Protein AF-Q9TGI8-F1 (afdb_monomer_lite)

Sequence (161 aa):
AFLSLAHIVVPFVGFYLIGWDNISIVFLYCLGHGLSAGLVFGLLWCFYDISNTRNWVLLKSSISGKCLLYIVCFSLLSLCSFPTTIQFFCEVSLVMFSLSNIIYMLFWLFYLFFSGLIPLVMCGFLLIRNEQVETCGYSFYGFLNFLFYMLVWCYFGVFFM

pLDDT: mean 85.71, std 7.87, range [59.88, 93.31]

Structure (mmCIF, N/CA/C/O backbone):
data_AF-Q9TGI8-F1
#
_entry.id   AF-Q9TGI8-F1
#
loop_
_atom_site.group_PDB
_atom_site.id
_atom_site.type_symbol
_atom_site.label_atom_id
_atom_site.label_alt_id
_atom_site.label_comp_id
_atom_site.label_asym_id
_atom_site.label_entity_id
_atom_site.label_seq_id
_atom_site.pdbx_PDB_ins_code
_atom_site.Cartn_x
_atom_site.Cartn_y
_atom_site.Cartn_z
_atom_site.occupancy
_atom_site.B_iso_or_equiv
_atom_site.auth_seq_id
_atom_site.auth_comp_id
_atom_site.auth_asym_id
_atom_site.auth_atom_id
_atom_site.pdbx_PDB_model_num
ATOM 1 N N . ALA A 1 1 ? 5.760 6.088 7.748 1.00 82.44 1 ALA A N 1
ATOM 2 C CA . ALA A 1 1 ? 6.657 7.158 7.260 1.00 82.44 1 ALA A CA 1
ATOM 3 C C . ALA A 1 1 ? 7.857 6.589 6.502 1.00 82.44 1 ALA A C 1
ATOM 5 O O . ALA A 1 1 ? 7.914 6.760 5.296 1.00 82.44 1 ALA A O 1
ATOM 6 N N . PHE A 1 2 ? 8.784 5.864 7.142 1.00 86.94 2 PHE A N 1
ATOM 7 C CA . PHE A 1 2 ? 9.911 5.269 6.401 1.00 86.94 2 PHE A CA 1
ATOM 8 C C . PHE A 1 2 ? 9.466 4.272 5.328 1.00 86.94 2 PHE A C 1
ATOM 10 O O . PHE A 1 2 ? 9.961 4.322 4.210 1.00 86.94 2 PHE A O 1
ATOM 17 N N . LEU A 1 3 ? 8.473 3.430 5.632 1.00 86.62 3 LEU A N 1
ATOM 18 C CA . LEU A 1 3 ? 7.997 2.456 4.654 1.00 86.62 3 LEU A CA 1
ATOM 19 C C . LEU A 1 3 ? 7.304 3.117 3.450 1.00 86.62 3 LEU A C 1
ATOM 21 O O . LEU A 1 3 ? 7.563 2.739 2.317 1.00 86.62 3 LEU A O 1
ATOM 25 N N . SER A 1 4 ? 6.521 4.182 3.667 1.00 87.19 4 SER A N 1
ATOM 26 C CA . SER A 1 4 ? 5.958 4.966 2.558 1.00 87.19 4 SER A CA 1
ATOM 27 C C . SER A 1 4 ? 7.046 5.629 1.712 1.00 87.19 4 SER A C 1
ATOM 29 O O . SER A 1 4 ? 6.928 5.675 0.496 1.00 87.19 4 SER A O 1
ATOM 31 N N . LEU A 1 5 ? 8.145 6.076 2.326 1.00 86.94 5 LEU A N 1
ATOM 32 C CA . LEU A 1 5 ? 9.280 6.617 1.581 1.00 86.94 5 LEU A CA 1
ATOM 33 C C . LEU A 1 5 ? 9.962 5.547 0.715 1.00 86.94 5 LEU A C 1
ATOM 35 O O . LEU A 1 5 ? 10.313 5.837 -0.423 1.00 86.94 5 LEU A O 1
ATOM 39 N N . ALA A 1 6 ? 10.076 4.307 1.203 1.00 89.31 6 ALA A N 1
ATOM 40 C CA . ALA A 1 6 ? 10.576 3.186 0.404 1.00 89.31 6 ALA A CA 1
ATOM 41 C C . ALA A 1 6 ? 9.684 2.910 -0.820 1.00 89.31 6 ALA A C 1
ATOM 43 O O . ALA A 1 6 ? 10.195 2.741 -1.925 1.00 89.31 6 ALA A O 1
ATOM 44 N N . HIS A 1 7 ? 8.359 2.952 -0.657 1.00 91.00 7 HIS A N 1
ATOM 45 C CA . HIS A 1 7 ? 7.423 2.783 -1.771 1.00 91.00 7 HIS A CA 1
ATOM 46 C C . HIS A 1 7 ? 7.502 3.906 -2.814 1.00 91.00 7 HIS A C 1
ATOM 48 O O . HIS A 1 7 ? 7.276 3.624 -3.984 1.00 91.00 7 HIS A O 1
ATOM 54 N N . ILE A 1 8 ? 7.850 5.145 -2.440 1.00 92.12 8 ILE A N 1
ATOM 55 C CA . ILE A 1 8 ? 8.021 6.276 -3.379 1.00 92.12 8 ILE A CA 1
ATOM 56 C C . ILE A 1 8 ? 9.262 6.106 -4.273 1.00 92.12 8 ILE A C 1
ATOM 58 O O . ILE A 1 8 ? 9.300 6.631 -5.386 1.00 92.12 8 ILE A O 1
ATOM 62 N N . VAL A 1 9 ? 10.265 5.336 -3.842 1.00 92.06 9 VAL A N 1
ATOM 63 C CA . VAL A 1 9 ? 11.448 5.048 -4.673 1.00 92.06 9 VAL A CA 1
ATOM 64 C C . VAL A 1 9 ? 11.093 4.141 -5.857 1.00 92.06 9 VAL A C 1
ATOM 66 O O . VAL A 1 9 ? 11.676 4.273 -6.930 1.00 92.06 9 VAL A O 1
ATOM 69 N N . VAL A 1 10 ? 10.101 3.260 -5.710 1.00 92.50 10 VAL A N 1
ATOM 70 C CA . VAL A 1 10 ? 9.670 2.332 -6.768 1.00 92.50 10 VAL A CA 1
ATOM 71 C C . VAL A 1 10 ? 9.211 3.033 -8.053 1.00 92.50 10 VAL A C 1
ATOM 73 O O . VAL A 1 10 ? 9.746 2.692 -9.106 1.00 92.50 10 VAL A O 1
ATOM 76 N N . PRO A 1 11 ? 8.287 4.014 -8.041 1.00 91.31 11 PRO A N 1
ATOM 77 C CA . PRO A 1 11 ? 7.871 4.695 -9.260 1.00 91.31 11 PRO A CA 1
ATOM 78 C C . PRO A 1 11 ? 9.005 5.529 -9.853 1.00 91.31 11 PRO A C 1
ATOM 80 O O . PRO A 1 11 ? 9.092 5.634 -11.072 1.00 91.31 11 PRO A O 1
ATOM 83 N N . PHE A 1 12 ? 9.917 6.055 -9.024 1.00 91.25 12 PHE A N 1
ATOM 84 C CA . PHE A 1 12 ? 11.122 6.719 -9.518 1.00 91.25 12 PHE A CA 1
ATOM 85 C C . PHE A 1 12 ? 11.975 5.757 -10.350 1.00 91.25 12 PHE A C 1
ATOM 87 O O . PHE A 1 12 ? 12.314 6.076 -11.483 1.00 91.25 12 PHE A O 1
ATOM 94 N N . VAL A 1 13 ? 12.244 4.550 -9.842 1.00 90.31 13 VAL A N 1
ATOM 95 C CA . VAL A 1 13 ? 12.933 3.489 -10.598 1.00 90.31 13 VAL A CA 1
ATOM 96 C C . VAL A 1 13 ? 12.114 3.061 -11.824 1.00 90.31 13 VAL A C 1
ATOM 98 O O . VAL A 1 13 ? 12.671 2.886 -12.907 1.00 90.31 13 VAL A O 1
ATOM 101 N N . GLY A 1 14 ? 10.792 2.960 -11.685 1.00 90.00 14 GLY A N 1
ATOM 102 C CA . GLY A 1 14 ? 9.866 2.611 -12.761 1.00 90.00 14 GLY A CA 1
ATOM 103 C C . GLY A 1 14 ? 9.932 3.566 -13.951 1.00 90.00 14 GLY A C 1
ATOM 104 O O . GLY A 1 14 ? 9.989 3.097 -15.082 1.00 90.00 14 GLY A O 1
ATOM 105 N N . PHE A 1 15 ? 10.022 4.879 -13.721 1.00 90.38 15 PHE A N 1
ATOM 106 C CA . PHE A 1 15 ? 10.161 5.867 -14.799 1.00 90.38 15 PHE A CA 1
ATOM 107 C C . PHE A 1 15 ? 11.452 5.717 -15.617 1.00 90.38 15 PHE A C 1
ATOM 109 O O . PHE A 1 15 ? 11.461 6.090 -16.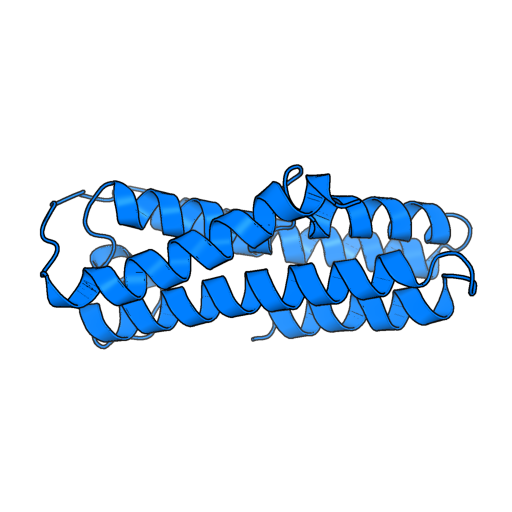785 1.00 90.38 15 PHE A O 1
ATOM 116 N N . TYR A 1 16 ? 12.529 5.173 -15.040 1.00 88.25 16 TYR A N 1
ATOM 117 C CA . TYR A 1 16 ? 13.768 4.901 -15.784 1.00 88.25 16 TYR A CA 1
ATOM 118 C C . TYR A 1 16 ? 13.746 3.564 -16.526 1.00 88.25 16 TYR A C 1
ATOM 120 O O . TYR A 1 16 ? 14.450 3.406 -17.520 1.00 88.25 16 TYR A O 1
ATOM 128 N N . LEU A 1 17 ? 12.980 2.595 -16.025 1.00 86.94 17 LEU A N 1
ATOM 129 C CA . LEU A 1 17 ? 12.901 1.249 -16.590 1.00 86.94 17 LEU A CA 1
ATOM 130 C C . LEU A 1 17 ? 11.870 1.134 -17.709 1.00 86.94 17 LEU A C 1
ATOM 132 O O . LEU A 1 17 ? 12.057 0.363 -18.649 1.00 86.94 17 LEU A O 1
ATOM 136 N N . ILE A 1 18 ? 10.760 1.855 -17.577 1.00 86.75 18 ILE A N 1
ATOM 137 C CA . ILE A 1 18 ? 9.596 1.695 -18.435 1.00 86.75 18 ILE A CA 1
ATOM 138 C C . ILE A 1 18 ? 9.641 2.697 -19.595 1.00 86.75 18 ILE A C 1
ATOM 140 O O . ILE A 1 18 ? 9.837 3.895 -19.406 1.00 86.75 18 ILE A O 1
ATOM 144 N N . GLY A 1 19 ? 9.425 2.187 -20.812 1.00 81.88 19 GLY A N 1
ATOM 145 C CA . GLY A 1 19 ? 9.166 2.999 -22.001 1.00 81.88 19 GLY A CA 1
ATOM 146 C C . GLY A 1 19 ? 7.788 3.674 -21.978 1.00 81.88 19 GLY A C 1
ATOM 147 O O . GLY A 1 19 ? 6.961 3.432 -21.103 1.00 81.88 19 GLY A O 1
ATOM 148 N N . TRP A 1 20 ? 7.512 4.514 -22.974 1.00 81.06 20 TRP A N 1
ATOM 149 C CA . TRP A 1 20 ? 6.344 5.404 -22.966 1.00 81.06 20 TRP A CA 1
ATOM 150 C C . TRP A 1 20 ? 5.005 4.651 -22.992 1.00 81.06 20 TRP A C 1
ATOM 152 O O . TRP A 1 20 ? 4.022 5.117 -22.420 1.00 81.06 20 TRP A O 1
ATOM 162 N N . ASP A 1 21 ? 4.992 3.455 -23.577 1.00 82.12 21 ASP A N 1
ATOM 163 C CA . ASP A 1 21 ? 3.784 2.647 -23.761 1.00 82.12 21 ASP A CA 1
ATOM 164 C C . ASP A 1 21 ? 3.208 2.097 -22.444 1.00 82.12 21 ASP A C 1
ATOM 166 O O . ASP A 1 21 ? 2.010 1.853 -22.345 1.00 82.12 21 ASP A O 1
ATOM 170 N N . ASN A 1 22 ? 4.040 1.946 -21.406 1.00 86.56 22 ASN A N 1
ATOM 171 C CA . ASN A 1 22 ? 3.665 1.288 -20.149 1.00 86.56 22 ASN A CA 1
ATOM 172 C C . ASN A 1 22 ? 3.665 2.244 -18.938 1.00 86.56 22 ASN A C 1
ATOM 174 O O . ASN A 1 22 ? 3.677 1.802 -17.787 1.00 86.56 22 ASN A O 1
ATOM 178 N N . ILE A 1 23 ? 3.625 3.564 -19.165 1.00 89.12 23 ILE A N 1
ATOM 179 C CA . ILE A 1 23 ? 3.586 4.583 -18.093 1.00 89.12 23 ILE A CA 1
ATOM 180 C C . ILE A 1 23 ? 2.371 4.395 -17.163 1.00 89.12 23 ILE A C 1
ATOM 182 O O . ILE A 1 23 ? 2.439 4.722 -15.974 1.00 89.12 23 ILE A O 1
ATOM 186 N N . SER A 1 24 ? 1.277 3.821 -17.674 1.00 90.25 24 SER A N 1
ATOM 187 C CA . SER A 1 24 ? 0.070 3.487 -16.904 1.00 90.25 24 SER A CA 1
ATOM 188 C C . SER A 1 24 ? 0.366 2.640 -15.661 1.00 90.25 24 SER A C 1
ATOM 190 O O . SER A 1 24 ? -0.251 2.855 -14.620 1.00 90.25 24 SER A O 1
ATOM 192 N N . ILE A 1 25 ? 1.361 1.750 -15.719 1.00 91.06 25 ILE A N 1
ATOM 193 C CA . ILE A 1 25 ? 1.774 0.891 -14.601 1.00 91.06 25 ILE A CA 1
ATOM 194 C C . ILE A 1 25 ? 2.319 1.728 -13.440 1.00 91.06 25 ILE A C 1
ATOM 196 O O . ILE A 1 25 ? 1.941 1.529 -12.285 1.00 91.06 25 ILE A O 1
ATOM 200 N N . VAL A 1 26 ? 3.189 2.697 -13.740 1.00 92.25 26 VAL A N 1
ATOM 201 C CA . VAL A 1 26 ? 3.779 3.584 -12.726 1.00 92.25 26 VAL A CA 1
ATOM 202 C C . VAL A 1 26 ? 2.697 4.463 -12.103 1.00 92.25 26 VAL A C 1
ATOM 204 O O . VAL A 1 26 ? 2.670 4.646 -10.886 1.00 92.25 26 VAL A O 1
ATOM 207 N N . PHE A 1 27 ? 1.759 4.957 -12.915 1.00 91.06 27 PHE A N 1
ATOM 208 C CA . PHE A 1 27 ? 0.612 5.720 -12.428 1.00 91.06 27 PHE A CA 1
ATOM 209 C C . PHE A 1 27 ? -0.266 4.896 -11.476 1.00 91.06 27 PHE A C 1
ATOM 211 O O . PHE A 1 27 ? -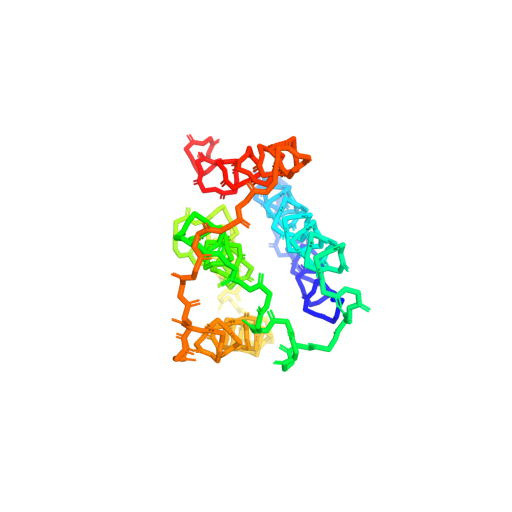0.574 5.346 -10.370 1.00 91.06 27 PHE A O 1
ATOM 218 N N . LEU A 1 28 ? -0.628 3.674 -11.869 1.00 91.56 28 LEU A N 1
ATOM 219 C CA . LEU A 1 28 ? -1.451 2.783 -11.053 1.00 91.56 28 LEU A CA 1
ATOM 220 C C . LEU A 1 28 ? -0.729 2.349 -9.773 1.00 91.56 28 LEU A C 1
ATOM 222 O O . LEU A 1 28 ? -1.363 2.247 -8.723 1.00 91.56 28 LEU A O 1
ATOM 226 N N . TYR A 1 29 ? 0.596 2.178 -9.819 1.00 92.81 29 TYR A N 1
ATOM 227 C CA . TYR A 1 29 ? 1.399 1.941 -8.622 1.00 92.81 29 TYR A CA 1
ATOM 228 C C . TYR A 1 29 ? 1.309 3.125 -7.649 1.00 92.81 29 TYR A C 1
ATOM 230 O O . TYR A 1 29 ? 1.043 2.930 -6.462 1.00 92.81 29 TYR A O 1
ATOM 238 N N . CYS A 1 30 ? 1.482 4.358 -8.138 1.00 92.62 30 CYS A N 1
ATOM 239 C CA . CYS A 1 30 ? 1.361 5.569 -7.324 1.00 92.62 30 CYS A CA 1
ATOM 240 C C . CYS A 1 30 ? -0.037 5.717 -6.713 1.00 92.62 30 CYS A C 1
ATOM 242 O O . CYS A 1 30 ? -0.155 6.078 -5.542 1.00 92.62 30 CYS A O 1
ATOM 244 N N . LEU A 1 31 ? -1.088 5.407 -7.477 1.00 91.81 31 LEU A N 1
ATOM 245 C CA . LEU A 1 31 ? -2.465 5.417 -6.989 1.00 91.81 31 LEU A CA 1
ATOM 246 C C . LEU A 1 31 ? -2.674 4.365 -5.893 1.00 91.81 31 LEU A C 1
ATOM 248 O O . LEU A 1 31 ? -3.163 4.696 -4.814 1.00 91.81 31 LEU A O 1
ATOM 252 N N . GLY A 1 32 ? -2.240 3.124 -6.132 1.00 91.88 32 GLY A N 1
ATOM 253 C CA . GLY A 1 32 ? -2.303 2.048 -5.145 1.00 91.88 32 GLY A CA 1
ATOM 254 C C . GLY A 1 32 ? -1.552 2.400 -3.860 1.00 91.88 32 GLY A C 1
ATOM 255 O O . GLY A 1 32 ? -2.088 2.213 -2.770 1.00 91.88 32 GLY A O 1
ATOM 256 N N . HIS A 1 33 ? -0.357 2.985 -3.986 1.00 92.00 33 HIS A N 1
ATOM 257 C CA . HIS A 1 33 ? 0.432 3.458 -2.852 1.00 92.00 33 HIS A CA 1
ATOM 258 C C . HIS A 1 33 ? -0.240 4.606 -2.093 1.00 92.00 33 HIS A C 1
ATOM 260 O O . HIS A 1 33 ? -0.276 4.592 -0.864 1.00 92.00 33 HIS A O 1
ATOM 266 N N . GLY A 1 34 ? -0.788 5.596 -2.800 1.00 92.56 34 GLY A N 1
ATOM 267 C CA . GLY A 1 34 ? -1.499 6.715 -2.182 1.00 92.56 34 GLY A CA 1
ATOM 268 C C . GLY A 1 34 ? -2.708 6.246 -1.375 1.00 92.56 34 GLY A C 1
ATOM 269 O O . GLY A 1 34 ? -2.901 6.682 -0.238 1.00 92.56 34 GLY A O 1
ATOM 270 N N . LEU A 1 35 ? -3.479 5.305 -1.926 1.00 91.94 35 LEU A N 1
ATOM 271 C CA . LEU A 1 35 ? -4.624 4.707 -1.244 1.00 91.94 35 LEU A CA 1
ATOM 272 C C . LEU A 1 35 ? -4.197 3.892 -0.011 1.00 91.94 35 LEU A C 1
ATOM 274 O O . LEU A 1 35 ? -4.762 4.092 1.065 1.00 91.94 35 LEU A O 1
ATOM 278 N N . SER A 1 36 ? -3.176 3.033 -0.123 1.00 92.06 36 SER A N 1
ATOM 279 C CA . SER A 1 36 ? -2.714 2.195 0.997 1.00 92.06 36 SER A CA 1
ATOM 280 C C . SER A 1 36 ? -2.029 2.999 2.104 1.00 92.06 36 SER A C 1
ATOM 282 O O . SER A 1 36 ? -2.256 2.755 3.292 1.00 92.06 36 SER A O 1
ATOM 284 N N . ALA A 1 37 ? -1.258 4.029 1.750 1.00 91.81 37 ALA A N 1
ATOM 285 C CA . ALA A 1 37 ? -0.708 4.970 2.720 1.00 91.81 37 ALA A CA 1
ATOM 286 C C . ALA A 1 37 ? -1.826 5.752 3.424 1.00 91.81 37 ALA A C 1
ATOM 288 O O . ALA A 1 37 ? -1.820 5.854 4.653 1.00 91.81 37 ALA A O 1
ATOM 289 N N . GLY A 1 38 ? -2.807 6.258 2.669 1.00 91.44 38 GLY A N 1
ATOM 290 C CA . GLY A 1 38 ? -3.976 6.953 3.210 1.00 91.44 38 GLY A CA 1
ATOM 291 C C . GLY A 1 38 ? -4.779 6.086 4.181 1.00 91.44 38 GLY A C 1
ATOM 292 O O . GLY A 1 38 ? -5.147 6.555 5.257 1.00 91.44 38 GLY A O 1
ATOM 293 N N . LEU A 1 39 ? -4.967 4.804 3.856 1.00 92.62 39 LEU A N 1
ATOM 294 C CA . LEU A 1 39 ? -5.593 3.814 4.735 1.00 92.62 39 LEU A CA 1
ATOM 295 C C . LEU A 1 39 ? -4.879 3.678 6.072 1.00 92.62 39 LEU A C 1
ATOM 297 O O . LEU A 1 39 ? -5.510 3.767 7.124 1.00 92.62 39 LEU A O 1
ATOM 301 N N . VAL A 1 40 ? -3.567 3.455 6.043 1.00 91.19 40 VAL A N 1
ATOM 302 C CA . VAL A 1 40 ? -2.808 3.190 7.268 1.00 91.19 40 VAL A CA 1
ATOM 303 C C . VAL A 1 40 ? -2.644 4.452 8.109 1.00 91.19 40 VAL A C 1
ATOM 305 O O . VAL A 1 40 ? -2.758 4.379 9.332 1.00 91.19 40 VAL A O 1
ATOM 308 N N . PHE A 1 41 ? -2.460 5.624 7.497 1.00 91.06 41 PHE A N 1
ATOM 309 C CA . PHE A 1 41 ? -2.478 6.884 8.244 1.00 91.06 41 PHE A CA 1
ATOM 310 C C . PHE A 1 41 ? -3.858 7.187 8.834 1.00 91.06 41 PHE A C 1
ATOM 312 O O . PHE A 1 41 ? -3.932 7.609 9.987 1.00 91.06 41 PHE A O 1
ATOM 319 N N . GLY A 1 42 ? -4.937 6.911 8.098 1.00 90.50 42 GLY A N 1
ATOM 320 C CA . GLY A 1 42 ? -6.298 6.995 8.620 1.00 90.50 42 GLY A CA 1
ATOM 321 C C . GLY A 1 42 ? -6.499 6.068 9.819 1.00 90.50 42 GLY A C 1
ATOM 322 O O . GLY A 1 42 ? -6.976 6.494 10.863 1.00 90.50 42 GLY A O 1
ATOM 323 N N . LEU A 1 43 ? -6.057 4.816 9.733 1.00 89.31 43 LEU A N 1
ATOM 324 C CA . LEU A 1 43 ? -6.145 3.872 10.849 1.00 89.31 43 LEU A CA 1
ATOM 325 C C . LEU A 1 43 ? -5.367 4.314 12.084 1.00 89.31 43 LEU A C 1
ATOM 327 O O . LEU A 1 43 ? -5.887 4.236 13.194 1.00 89.31 43 LEU A O 1
ATOM 331 N N . LEU A 1 44 ? -4.143 4.808 11.904 1.00 88.75 44 LEU A N 1
ATOM 332 C CA . LEU A 1 44 ? -3.350 5.344 13.009 1.00 88.75 44 LEU A CA 1
ATOM 333 C C . LEU A 1 44 ? -4.030 6.550 13.661 1.00 88.75 44 LEU A C 1
ATOM 335 O O . LEU A 1 44 ? -3.952 6.698 14.878 1.00 88.75 44 LEU A O 1
ATOM 339 N N . TRP A 1 45 ? -4.722 7.379 12.876 1.00 88.62 45 TRP A N 1
ATOM 340 C CA . TRP A 1 45 ? -5.554 8.454 13.408 1.00 88.62 45 TRP A CA 1
ATOM 341 C C . TRP A 1 45 ? -6.720 7.901 14.232 1.00 88.62 45 TRP A C 1
ATOM 343 O O . TRP A 1 45 ? -6.914 8.323 15.368 1.00 88.62 45 TRP A O 1
ATOM 353 N N . CYS A 1 46 ? -7.450 6.908 13.713 1.00 85.12 46 CYS A N 1
ATOM 354 C CA . CYS A 1 46 ? -8.555 6.272 14.436 1.00 85.12 46 CYS A CA 1
ATOM 355 C C . CYS A 1 46 ? -8.109 5.751 15.803 1.00 85.12 46 CYS A C 1
ATOM 357 O O . CYS A 1 46 ? -8.740 6.016 16.825 1.00 85.12 46 CYS A O 1
ATOM 359 N N . PHE A 1 47 ? -6.977 5.053 15.842 1.00 85.88 47 PHE A N 1
ATOM 360 C CA . PHE A 1 47 ? -6.448 4.545 17.096 1.00 85.88 47 PHE A CA 1
ATOM 361 C C . PHE A 1 47 ? -5.938 5.625 18.036 1.00 85.88 47 PHE A C 1
ATOM 363 O O . PHE A 1 47 ? -5.986 5.444 19.255 1.00 85.88 47 PHE A O 1
ATOM 370 N N . TYR A 1 48 ? -5.439 6.731 17.493 1.00 86.12 48 TYR A N 1
ATOM 371 C CA . TYR A 1 48 ? -5.063 7.876 18.300 1.00 86.12 48 TYR A CA 1
ATOM 372 C C . TYR A 1 48 ? -6.289 8.472 18.997 1.00 86.12 48 TYR A C 1
ATOM 374 O O . TYR A 1 48 ? -6.218 8.711 20.196 1.00 86.12 48 TYR A O 1
ATOM 382 N N . ASP A 1 49 ? -7.425 8.603 18.312 1.00 84.44 49 ASP A N 1
ATOM 383 C CA . ASP A 1 49 ? -8.660 9.111 18.928 1.00 84.44 49 ASP A CA 1
ATOM 384 C C . ASP A 1 49 ? -9.227 8.153 19.996 1.00 84.44 49 ASP A C 1
ATOM 386 O O . ASP A 1 49 ? -9.818 8.597 20.979 1.00 84.44 49 ASP A O 1
ATOM 390 N N . ILE A 1 50 ? -9.026 6.838 19.841 1.00 80.25 50 ILE A N 1
ATOM 391 C CA . ILE A 1 50 ? -9.490 5.826 20.809 1.00 80.25 50 ILE A CA 1
ATOM 392 C C . ILE A 1 50 ? -8.562 5.740 22.028 1.00 80.25 50 ILE A C 1
ATOM 394 O O . ILE A 1 50 ? -9.025 5.685 23.166 1.00 80.25 50 ILE A O 1
ATOM 398 N N . SER A 1 51 ? -7.249 5.676 21.802 1.00 81.56 51 SER A N 1
ATOM 399 C CA . SER A 1 51 ? -6.267 5.370 22.852 1.00 81.56 51 SER A CA 1
ATOM 400 C C . SER A 1 51 ? -5.544 6.595 23.404 1.00 81.56 51 SER A C 1
ATOM 402 O O . SER A 1 51 ? -4.899 6.493 24.444 1.00 81.56 51 SER A O 1
ATOM 404 N N . ASN A 1 52 ? -5.594 7.735 22.707 1.00 85.00 52 ASN A N 1
ATOM 405 C CA . ASN A 1 52 ? -4.753 8.916 22.932 1.00 85.00 52 ASN A CA 1
ATOM 406 C C . ASN A 1 52 ? -3.244 8.614 22.965 1.00 85.00 52 ASN A C 1
ATOM 408 O O . ASN A 1 52 ? -2.449 9.395 23.489 1.00 85.00 52 ASN A O 1
ATOM 412 N N . THR A 1 53 ? -2.814 7.486 22.388 1.00 83.19 53 THR A N 1
ATOM 413 C CA . THR A 1 53 ? -1.404 7.100 22.310 1.00 83.19 53 THR A CA 1
ATOM 414 C C . THR A 1 53 ? -0.993 6.812 20.874 1.00 83.19 53 THR A C 1
ATOM 416 O O . THR A 1 53 ? -1.788 6.402 20.035 1.00 83.19 53 THR A O 1
ATOM 419 N N . ARG A 1 54 ? 0.291 7.028 20.581 1.00 82.50 54 ARG A N 1
ATOM 420 C CA . ARG A 1 54 ? 0.911 6.675 19.290 1.00 82.50 54 ARG A CA 1
ATOM 421 C C . ARG A 1 54 ? 1.841 5.467 19.395 1.00 82.50 54 ARG A C 1
ATOM 423 O O . ARG A 1 54 ? 2.532 5.130 18.439 1.00 82.50 54 ARG A O 1
ATOM 430 N N . ASN A 1 55 ? 1.920 4.855 20.576 1.00 85.00 55 ASN A N 1
ATOM 431 C CA . ASN A 1 55 ? 2.835 3.753 20.830 1.00 85.00 55 ASN A CA 1
ATOM 432 C C . ASN A 1 55 ? 2.211 2.437 20.352 1.00 85.00 55 ASN A C 1
ATOM 434 O O . ASN A 1 55 ? 1.198 2.012 20.897 1.00 85.00 55 ASN A O 1
ATOM 438 N N . TRP A 1 56 ? 2.850 1.766 19.392 1.00 76.50 56 TRP A N 1
ATOM 439 C CA . TRP A 1 56 ? 2.373 0.509 18.800 1.00 76.50 56 TRP A CA 1
ATOM 440 C C . TRP A 1 56 ? 2.054 -0.592 19.813 1.00 76.50 56 TRP A C 1
ATOM 442 O O . TRP A 1 56 ? 1.097 -1.336 19.620 1.00 76.50 56 TRP A O 1
ATOM 452 N N . VAL A 1 57 ? 2.802 -0.675 20.916 1.00 76.69 57 VAL A N 1
ATOM 453 C CA . VAL A 1 57 ? 2.538 -1.677 21.962 1.00 76.69 57 VAL A CA 1
ATOM 454 C C . VAL A 1 57 ? 1.201 -1.410 22.660 1.00 76.69 57 VAL A C 1
ATOM 456 O O . VAL A 1 57 ? 0.458 -2.344 22.949 1.00 76.69 57 VAL A O 1
ATOM 459 N N . LEU A 1 58 ? 0.876 -0.135 22.885 1.00 74.00 58 LEU A N 1
ATOM 460 C CA . LEU A 1 58 ? -0.378 0.306 23.503 1.00 74.00 58 LEU A CA 1
ATOM 461 C C . LEU A 1 58 ? -1.534 0.352 22.490 1.00 74.00 58 LEU A C 1
ATOM 463 O O . LEU A 1 58 ? -2.691 0.216 22.873 1.00 74.00 58 LEU A O 1
ATOM 467 N N . LEU A 1 59 ? -1.245 0.466 21.188 1.00 75.38 59 LEU A N 1
ATOM 468 C CA . LEU A 1 59 ? -2.263 0.394 20.131 1.00 75.38 59 LEU A CA 1
ATOM 469 C C . LEU A 1 59 ? -2.977 -0.961 20.120 1.00 75.38 59 LEU A C 1
ATOM 471 O O . LEU A 1 59 ? -4.169 -1.027 19.824 1.00 75.38 59 LEU A O 1
ATOM 475 N N . LYS A 1 60 ? -2.289 -2.035 20.515 1.00 76.88 60 LYS A N 1
ATOM 476 C CA . LYS A 1 60 ? -2.882 -3.369 20.625 1.00 76.88 60 LYS A CA 1
ATOM 477 C C . LYS A 1 60 ? -4.137 -3.397 21.505 1.00 76.88 60 LYS A C 1
ATOM 479 O O . LYS A 1 60 ? -5.107 -4.046 21.133 1.00 76.88 60 LYS A O 1
ATOM 484 N N . SER A 1 61 ? -4.156 -2.676 22.630 1.00 72.62 61 SER A N 1
ATOM 485 C CA . SER A 1 61 ? -5.329 -2.642 23.518 1.00 72.62 61 SER A CA 1
ATOM 486 C C . SER A 1 61 ? -6.496 -1.820 22.966 1.00 72.62 61 SER A C 1
ATOM 488 O O . SER A 1 61 ? -7.581 -1.861 23.532 1.00 72.62 61 SER A O 1
ATOM 490 N N . SER A 1 62 ? -6.294 -1.069 21.878 1.00 73.31 62 SER A N 1
ATOM 491 C CA . SER A 1 62 ? -7.339 -0.248 21.252 1.00 73.31 62 SER A CA 1
ATOM 492 C C . SER A 1 62 ? -8.103 -0.957 20.131 1.00 73.31 62 SER A C 1
ATOM 494 O O . SER A 1 62 ? -9.079 -0.411 19.621 1.00 73.31 62 SER A O 1
ATOM 496 N N . ILE A 1 63 ? -7.695 -2.174 19.750 1.00 77.62 63 ILE A N 1
ATOM 497 C CA . ILE A 1 63 ? -8.367 -2.958 18.708 1.00 77.62 63 ILE A CA 1
ATOM 498 C C . ILE A 1 63 ? -9.598 -3.646 19.306 1.00 77.62 63 ILE A C 1
ATOM 500 O O . ILE A 1 63 ? -9.554 -4.819 19.675 1.00 77.62 63 ILE A O 1
ATOM 504 N N . SER A 1 64 ? -10.707 -2.913 19.390 1.00 74.31 64 SER A N 1
ATOM 505 C CA . SER A 1 64 ? -11.993 -3.431 19.855 1.00 74.31 64 SER A CA 1
ATOM 506 C C . SER A 1 64 ? -12.842 -3.976 18.697 1.00 74.31 64 SER A C 1
ATOM 508 O O . SER A 1 64 ? -12.990 -3.353 17.645 1.00 74.31 64 SER A O 1
ATOM 510 N N . GLY A 1 65 ? -13.421 -5.162 18.899 1.00 77.62 65 GLY A N 1
ATOM 511 C CA . GLY A 1 65 ? -14.365 -5.787 17.967 1.00 77.62 65 GLY A CA 1
ATOM 512 C C . GLY A 1 65 ? -13.767 -6.450 16.716 1.00 77.62 65 GLY A C 1
ATOM 513 O O . GLY A 1 65 ? -12.600 -6.276 16.347 1.00 77.62 65 GLY A O 1
ATOM 514 N N . LYS A 1 66 ? -14.605 -7.249 16.046 1.00 80.94 66 LYS A N 1
ATOM 515 C CA . LYS A 1 66 ? -14.233 -8.030 14.852 1.00 80.94 66 LYS A CA 1
ATOM 516 C C . LYS A 1 66 ? -13.988 -7.155 13.634 1.00 80.94 66 LYS A C 1
ATOM 518 O O . LYS A 1 66 ? -13.004 -7.349 12.926 1.00 80.94 66 LYS A O 1
ATOM 523 N N . CYS A 1 67 ? -14.871 -6.186 13.403 1.00 81.75 67 CYS A N 1
ATOM 524 C CA . CYS A 1 67 ? -14.827 -5.323 12.224 1.00 81.75 67 CYS A CA 1
ATOM 525 C C . CYS A 1 67 ? -13.510 -4.539 12.145 1.00 81.75 67 CYS A C 1
ATOM 527 O O . CYS A 1 67 ? -12.818 -4.573 11.127 1.00 81.75 67 CYS A O 1
ATOM 529 N N . LEU A 1 68 ? -13.116 -3.904 13.251 1.00 83.69 68 LEU A N 1
ATOM 530 C CA . LEU A 1 68 ? -11.906 -3.094 13.303 1.00 83.69 68 LEU A CA 1
ATOM 531 C C . LEU A 1 68 ? -10.645 -3.951 13.136 1.00 83.69 68 LEU A C 1
ATOM 533 O O . LEU A 1 68 ? -9.734 -3.559 12.412 1.00 83.69 68 LEU A O 1
ATOM 537 N N . LEU A 1 69 ? -10.627 -5.163 13.702 1.00 87.25 69 LEU A N 1
ATOM 538 C CA . LEU A 1 69 ? -9.542 -6.120 13.475 1.00 87.25 69 LEU A CA 1
ATOM 539 C C . LEU A 1 69 ? -9.401 -6.499 11.991 1.00 87.25 69 LEU A C 1
ATOM 541 O O . LEU A 1 69 ? -8.285 -6.484 11.478 1.00 87.25 69 LEU A O 1
ATOM 545 N N . TYR A 1 70 ? -10.499 -6.772 11.276 1.00 88.19 70 TYR A N 1
ATOM 546 C CA . TYR A 1 70 ? -10.424 -7.047 9.836 1.00 88.19 70 TYR A CA 1
ATOM 547 C C . TYR A 1 70 ? -9.876 -5.854 9.051 1.00 88.19 70 TYR A C 1
ATOM 549 O O . TYR A 1 70 ? -8.987 -6.035 8.220 1.00 88.19 70 TYR A O 1
ATOM 557 N N . ILE A 1 71 ? -10.352 -4.639 9.336 1.00 89.50 71 ILE A N 1
ATOM 558 C CA . ILE A 1 71 ? -9.876 -3.416 8.673 1.00 89.50 71 ILE A CA 1
ATOM 559 C C . ILE A 1 71 ? -8.366 -3.247 8.891 1.00 89.50 71 ILE A C 1
ATOM 561 O O . ILE A 1 71 ? -7.629 -2.970 7.944 1.00 89.50 71 ILE A O 1
ATOM 565 N N . VAL A 1 72 ? -7.883 -3.483 10.112 1.00 89.44 72 VAL A N 1
ATOM 566 C CA . VAL A 1 72 ? -6.453 -3.423 10.447 1.00 89.44 72 VAL A CA 1
ATOM 567 C C . VAL A 1 72 ? -5.664 -4.461 9.662 1.00 89.44 72 VAL A C 1
ATOM 569 O O . VAL A 1 72 ? -4.674 -4.104 9.024 1.00 89.44 72 VAL A O 1
ATOM 572 N N . CYS A 1 73 ? -6.112 -5.717 9.635 1.00 90.50 73 CYS A N 1
ATOM 573 C CA . CYS A 1 73 ? -5.452 -6.762 8.859 1.00 90.50 73 CYS A CA 1
ATOM 574 C C . CYS A 1 73 ? -5.364 -6.388 7.380 1.00 90.50 73 CYS A C 1
ATOM 576 O O . CYS A 1 73 ? -4.266 -6.365 6.829 1.00 90.50 73 CYS A O 1
ATOM 578 N N . PHE A 1 74 ? -6.491 -6.050 6.747 1.00 91.50 74 PHE A N 1
ATOM 579 C CA . PHE A 1 74 ? -6.515 -5.722 5.322 1.00 91.50 74 PHE A CA 1
ATOM 580 C C . PHE A 1 74 ? -5.705 -4.469 4.991 1.00 91.50 74 PHE A C 1
ATOM 582 O O . PHE A 1 74 ? -5.108 -4.406 3.917 1.00 91.50 74 PHE A O 1
ATOM 589 N N . SER A 1 75 ? -5.616 -3.502 5.903 1.00 91.38 75 SER A N 1
ATOM 590 C CA . SER A 1 75 ? -4.769 -2.325 5.708 1.00 91.38 75 SER A CA 1
ATOM 591 C C . SER A 1 75 ? -3.274 -2.654 5.743 1.00 91.38 75 SER A C 1
ATOM 593 O O . SER A 1 75 ? -2.536 -2.228 4.857 1.00 91.38 75 SER A O 1
ATOM 595 N N . LEU A 1 76 ? -2.819 -3.464 6.705 1.00 91.00 76 LEU A N 1
ATOM 596 C CA . LEU A 1 76 ? -1.416 -3.861 6.807 1.00 91.00 76 LEU A CA 1
ATOM 597 C C . LEU A 1 76 ? -1.032 -4.791 5.655 1.00 91.00 76 LEU A C 1
ATOM 599 O O . LEU A 1 76 ? 0.039 -4.630 5.082 1.00 91.00 76 LEU A O 1
ATOM 603 N N . LEU A 1 77 ? -1.938 -5.686 5.252 1.00 91.06 77 LEU A N 1
ATOM 604 C CA . LEU A 1 77 ? -1.798 -6.510 4.049 1.00 91.06 77 LEU A CA 1
ATOM 605 C C . LEU A 1 77 ? -1.719 -5.654 2.778 1.00 91.06 77 LEU A C 1
ATOM 607 O O . LEU A 1 77 ? -0.897 -5.939 1.911 1.00 91.06 77 LEU A O 1
ATOM 611 N N . SER A 1 78 ? -2.515 -4.580 2.681 1.00 90.56 78 SER A N 1
ATOM 612 C CA . SER A 1 78 ? -2.437 -3.665 1.534 1.00 90.56 78 SER A CA 1
ATOM 613 C C . SER A 1 78 ? -1.066 -3.004 1.431 1.00 90.56 78 SER A C 1
ATOM 615 O O . SER A 1 78 ? -0.527 -2.850 0.343 1.00 90.56 78 SER A O 1
ATOM 617 N N . LEU A 1 79 ? -0.465 -2.702 2.580 1.00 89.00 79 LEU A N 1
ATOM 618 C CA . LEU A 1 79 ? 0.826 -2.042 2.686 1.00 89.00 79 LEU A CA 1
ATOM 619 C C . LEU A 1 79 ? 2.008 -2.999 2.405 1.00 89.00 79 LEU A C 1
ATOM 621 O O . LEU A 1 79 ? 3.050 -2.553 1.940 1.00 89.00 79 LEU A O 1
ATOM 625 N N . CYS A 1 80 ? 1.823 -4.309 2.605 1.00 89.38 80 CYS A N 1
ATOM 626 C CA . CYS A 1 80 ? 2.747 -5.381 2.199 1.00 89.38 80 CYS A CA 1
ATOM 627 C C . CYS A 1 80 ? 2.633 -5.794 0.718 1.00 89.38 80 CYS A C 1
ATOM 629 O O . CYS A 1 80 ? 3.135 -6.865 0.383 1.00 89.38 80 CYS A O 1
ATOM 631 N N . SER A 1 81 ? 1.897 -5.045 -0.117 1.00 87.75 81 SER A N 1
ATOM 632 C CA . SER A 1 81 ? 1.578 -5.430 -1.502 1.00 87.75 81 SER A CA 1
ATOM 633 C C . SER A 1 81 ? 1.083 -6.881 -1.625 1.00 87.75 81 SER A C 1
ATOM 635 O O . SER A 1 81 ? 1.560 -7.670 -2.435 1.00 87.75 81 SER A O 1
ATOM 637 N N . PHE A 1 82 ? 0.099 -7.270 -0.802 1.00 87.69 82 PHE A N 1
ATOM 638 C CA . PHE A 1 82 ? -0.463 -8.625 -0.854 1.00 87.69 82 PHE A CA 1
ATOM 639 C C . PHE A 1 82 ? -1.035 -8.952 -2.257 1.00 87.69 82 PHE A C 1
ATOM 641 O O . PHE A 1 82 ? -1.548 -8.036 -2.907 1.00 87.69 82 PHE A O 1
ATOM 648 N N . PRO A 1 83 ? -1.019 -10.222 -2.730 1.00 82.62 83 PRO A N 1
ATOM 649 C CA . PRO A 1 83 ? -1.301 -10.577 -4.130 1.00 82.62 83 PRO A CA 1
ATOM 650 C C . PRO A 1 83 ? -2.602 -10.051 -4.746 1.00 82.62 83 PRO A C 1
ATOM 652 O O . PRO A 1 83 ? -2.714 -9.931 -5.959 1.00 82.62 83 PRO A O 1
ATOM 655 N N . THR A 1 84 ? -3.599 -9.730 -3.927 1.00 83.50 84 THR A N 1
ATOM 656 C CA . THR A 1 84 ? -4.899 -9.202 -4.362 1.00 83.50 84 THR A CA 1
ATOM 657 C C . THR A 1 84 ? -4.939 -7.675 -4.492 1.00 83.50 84 THR A C 1
ATOM 659 O O . THR A 1 84 ? -6.012 -7.113 -4.674 1.00 83.50 84 THR A O 1
ATOM 662 N N . THR A 1 85 ? -3.814 -6.981 -4.327 1.00 89.75 85 THR A N 1
ATOM 663 C CA . THR A 1 85 ? -3.737 -5.511 -4.327 1.00 89.75 85 THR A CA 1
ATOM 664 C C . THR A 1 85 ? -3.190 -4.984 -5.648 1.00 89.75 85 THR A C 1
ATOM 666 O O . THR A 1 85 ? -2.373 -5.635 -6.296 1.00 89.75 85 THR A O 1
ATOM 669 N N . ILE A 1 86 ? -3.575 -3.759 -6.020 1.00 89.50 86 ILE A N 1
ATOM 670 C CA . ILE A 1 86 ? -3.049 -3.066 -7.216 1.00 89.50 86 ILE A CA 1
ATOM 671 C C . ILE A 1 86 ? -1.518 -2.997 -7.183 1.00 89.50 86 ILE A C 1
ATOM 673 O O . ILE A 1 86 ? -0.856 -3.199 -8.199 1.00 89.50 86 ILE A O 1
ATOM 677 N N . GLN A 1 87 ? -0.959 -2.742 -5.997 1.00 91.19 87 GLN A N 1
ATOM 678 C CA . GLN A 1 87 ? 0.480 -2.582 -5.805 1.00 91.19 87 GLN A CA 1
ATOM 679 C C . GLN A 1 87 ? 1.248 -3.849 -6.189 1.00 91.19 87 GLN A C 1
ATOM 681 O O . GLN A 1 87 ? 2.275 -3.738 -6.851 1.00 91.19 87 GLN A O 1
ATOM 686 N N . PHE A 1 88 ? 0.727 -5.035 -5.860 1.00 91.56 88 PHE A N 1
ATOM 687 C CA . PHE A 1 88 ? 1.376 -6.299 -6.204 1.00 91.56 88 PHE A CA 1
ATOM 688 C C . PHE A 1 88 ? 1.547 -6.480 -7.715 1.00 91.56 88 PHE A C 1
ATOM 690 O O . PHE A 1 88 ? 2.645 -6.769 -8.186 1.00 91.56 88 PHE A O 1
ATOM 697 N N . PHE A 1 89 ? 0.480 -6.276 -8.492 1.00 91.50 89 PHE A N 1
ATOM 698 C CA . PHE A 1 89 ? 0.536 -6.447 -9.947 1.00 91.50 89 PHE A CA 1
ATOM 699 C C . PHE A 1 89 ? 1.507 -5.461 -10.598 1.00 91.50 89 PHE A C 1
ATOM 701 O O . PHE A 1 89 ? 2.302 -5.847 -11.461 1.00 91.50 89 PHE A O 1
ATOM 708 N N . CYS A 1 90 ? 1.510 -4.211 -10.131 1.00 91.00 90 CYS A N 1
ATOM 709 C CA . CYS A 1 90 ? 2.490 -3.227 -10.566 1.00 91.00 90 CYS A CA 1
ATOM 710 C C . CYS A 1 90 ? 3.924 -3.662 -10.248 1.00 91.00 90 CYS A C 1
ATOM 712 O O . CYS A 1 90 ? 4.781 -3.606 -11.126 1.00 91.00 90 CYS A O 1
ATOM 714 N N . GLU A 1 91 ? 4.199 -4.115 -9.023 1.00 92.50 91 GLU A N 1
ATOM 715 C CA . GLU A 1 91 ? 5.535 -4.565 -8.617 1.00 92.50 91 GLU A CA 1
ATOM 716 C C . GLU A 1 91 ? 6.009 -5.751 -9.454 1.00 92.50 91 GLU A C 1
ATOM 718 O O . GLU A 1 91 ? 7.126 -5.723 -9.964 1.00 92.50 91 GLU A O 1
ATOM 723 N N . VAL A 1 92 ? 5.151 -6.748 -9.685 1.00 92.31 92 VAL A N 1
ATOM 724 C CA . VAL A 1 92 ? 5.478 -7.898 -10.540 1.00 92.31 92 VAL A CA 1
ATOM 725 C C . VAL A 1 92 ? 5.837 -7.440 -11.953 1.00 92.31 92 VAL A C 1
ATOM 727 O O . VAL A 1 92 ? 6.865 -7.854 -12.489 1.00 92.31 92 VAL A O 1
ATOM 730 N N . SER A 1 93 ? 5.040 -6.553 -12.554 1.00 91.31 93 SER A N 1
ATOM 731 C CA . SER A 1 93 ? 5.329 -6.042 -13.899 1.00 91.31 93 SER A CA 1
ATOM 732 C C . SER A 1 93 ? 6.644 -5.251 -13.957 1.00 91.31 93 SER A C 1
ATOM 734 O O . SER A 1 93 ? 7.449 -5.454 -14.864 1.00 91.31 93 SER A O 1
ATOM 736 N N . LEU A 1 94 ? 6.926 -4.420 -12.949 1.00 91.88 94 LEU A N 1
ATOM 737 C CA . LEU A 1 94 ? 8.166 -3.653 -12.843 1.00 91.88 94 LEU A CA 1
ATOM 738 C C . LEU A 1 94 ? 9.397 -4.552 -12.663 1.00 91.88 94 LEU A C 1
ATOM 740 O O . LEU A 1 94 ? 10.437 -4.301 -13.276 1.00 91.88 94 LEU A O 1
ATOM 744 N N . VAL A 1 95 ? 9.277 -5.619 -11.867 1.00 93.31 95 VAL A N 1
ATOM 745 C CA . VAL A 1 95 ? 10.329 -6.631 -11.716 1.00 93.31 95 VAL A CA 1
ATOM 746 C C . VAL A 1 95 ? 10.624 -7.281 -13.067 1.00 93.31 95 VAL A C 1
ATOM 748 O O . VAL A 1 95 ? 11.795 -7.369 -13.438 1.00 93.31 95 VAL A O 1
ATOM 751 N N . MET A 1 96 ? 9.595 -7.646 -13.842 1.00 92.12 96 MET A N 1
ATOM 752 C CA . MET A 1 96 ? 9.764 -8.243 -15.174 1.00 92.12 96 MET A CA 1
ATOM 753 C C . MET A 1 96 ? 10.543 -7.333 -16.134 1.00 92.12 96 MET A C 1
ATOM 755 O O . MET A 1 96 ? 11.426 -7.814 -16.843 1.00 92.12 96 MET A O 1
ATOM 759 N N . PHE A 1 97 ? 10.295 -6.019 -16.119 1.00 90.12 97 PHE A N 1
ATOM 760 C CA . PHE A 1 97 ? 11.073 -5.064 -16.925 1.00 90.12 97 PHE A CA 1
ATOM 761 C C . PHE A 1 97 ? 12.525 -4.907 -16.446 1.00 90.12 97 PHE A C 1
ATOM 763 O O . PHE A 1 97 ? 13.405 -4.566 -17.234 1.00 90.12 97 PHE A O 1
ATOM 770 N N . SER A 1 98 ? 12.798 -5.179 -15.169 1.00 89.94 98 SER A N 1
ATOM 771 C CA . SER A 1 98 ? 14.122 -5.008 -14.560 1.00 89.94 98 SER A CA 1
ATOM 772 C C . SER A 1 98 ? 15.060 -6.220 -14.673 1.00 89.94 98 SER A C 1
ATOM 774 O O . SER A 1 98 ? 16.235 -6.108 -14.319 1.00 89.94 98 SER A O 1
ATOM 776 N N . LEU A 1 99 ? 14.578 -7.354 -15.202 1.00 89.44 99 LEU A N 1
ATOM 777 C CA . LEU A 1 99 ? 15.314 -8.629 -15.260 1.00 89.44 99 LEU A CA 1
ATOM 778 C C . LEU A 1 99 ? 16.663 -8.552 -15.994 1.00 89.44 99 LEU A C 1
ATOM 780 O O . LEU A 1 99 ? 17.553 -9.358 -15.730 1.00 89.44 99 LEU A O 1
ATOM 784 N N . SER A 1 100 ? 16.835 -7.595 -16.906 1.00 88.00 100 SER A N 1
ATOM 785 C CA . SER A 1 100 ? 18.058 -7.435 -17.701 1.00 88.00 100 SER A CA 1
ATOM 786 C C . SER A 1 100 ? 19.260 -6.908 -16.906 1.00 88.00 100 SER A C 1
ATOM 788 O O . SER A 1 100 ? 20.394 -7.039 -17.361 1.00 88.00 100 SER A O 1
ATOM 790 N N . ASN A 1 101 ? 19.042 -6.327 -15.723 1.00 90.19 101 ASN A N 1
ATOM 791 C CA . ASN A 1 101 ? 20.041 -5.539 -15.003 1.00 90.19 101 ASN A CA 1
ATOM 792 C C . ASN A 1 101 ? 20.162 -5.974 -13.532 1.00 90.19 101 ASN A C 1
ATOM 794 O O . ASN A 1 101 ? 19.248 -5.800 -12.725 1.00 90.19 101 ASN A O 1
ATOM 798 N N . ILE A 1 102 ? 21.348 -6.458 -13.147 1.00 90.69 102 ILE A N 1
ATOM 799 C CA . ILE A 1 102 ? 21.627 -7.023 -11.810 1.00 90.69 102 ILE A CA 1
ATOM 800 C C . ILE A 1 102 ? 21.411 -6.004 -10.679 1.00 90.69 102 ILE A C 1
ATOM 802 O O . ILE A 1 102 ? 20.924 -6.361 -9.608 1.00 90.69 102 ILE A O 1
ATOM 806 N N . ILE A 1 103 ? 21.743 -4.729 -10.907 1.00 91.75 103 ILE A N 1
ATOM 807 C CA . ILE A 1 103 ? 21.601 -3.669 -9.894 1.00 91.75 103 ILE A CA 1
ATOM 808 C C . ILE A 1 103 ? 20.129 -3.481 -9.507 1.00 91.75 103 ILE A C 1
ATOM 810 O O . ILE A 1 103 ? 19.812 -3.384 -8.321 1.00 91.75 103 ILE A O 1
ATOM 814 N N . TYR A 1 104 ? 19.220 -3.482 -10.487 1.00 91.31 104 TYR A N 1
ATOM 815 C CA . TYR A 1 104 ? 17.791 -3.360 -10.208 1.00 91.31 104 TYR A CA 1
ATOM 816 C C . TYR A 1 104 ? 17.242 -4.615 -9.527 1.00 91.31 104 TYR A C 1
ATOM 818 O O . TYR A 1 104 ? 16.448 -4.497 -8.600 1.00 91.31 104 TYR A O 1
ATOM 826 N N . MET A 1 105 ? 17.725 -5.804 -9.893 1.00 90.94 105 MET A N 1
ATOM 827 C CA . MET A 1 105 ? 17.349 -7.046 -9.206 1.00 90.94 105 MET A CA 1
ATOM 828 C C . MET A 1 105 ? 17.759 -7.049 -7.727 1.00 90.94 105 MET A C 1
ATOM 830 O O . MET A 1 105 ? 16.972 -7.455 -6.872 1.00 90.94 105 MET A O 1
ATOM 834 N N . LEU A 1 106 ? 18.957 -6.551 -7.398 1.00 92.44 106 LEU A N 1
ATOM 835 C CA . LEU A 1 106 ? 19.389 -6.380 -6.006 1.00 92.44 106 LEU A CA 1
ATOM 836 C C . LEU A 1 106 ? 18.499 -5.383 -5.255 1.00 92.44 106 LEU A C 1
ATOM 838 O O . LEU A 1 106 ? 18.113 -5.651 -4.118 1.00 92.44 106 LEU A O 1
ATOM 842 N N . PHE A 1 107 ? 18.141 -4.263 -5.892 1.00 92.88 107 PHE A N 1
ATOM 843 C CA . PHE A 1 107 ? 17.195 -3.302 -5.324 1.00 92.88 107 PHE A CA 1
ATOM 844 C C . PHE A 1 107 ? 15.850 -3.965 -4.998 1.00 92.88 107 PHE A C 1
ATOM 846 O O . PHE A 1 107 ? 15.383 -3.847 -3.865 1.00 92.88 107 PHE A O 1
ATOM 853 N N . TRP A 1 108 ? 15.265 -4.709 -5.942 1.00 92.88 108 TRP A N 1
ATOM 854 C CA . TRP A 1 108 ? 13.995 -5.412 -5.740 1.00 92.88 108 TRP A CA 1
ATOM 855 C C . TRP A 1 108 ? 14.061 -6.434 -4.611 1.00 92.88 108 TRP A C 1
ATOM 857 O O . TRP A 1 108 ? 13.120 -6.525 -3.829 1.00 92.88 108 TRP A O 1
ATOM 867 N N . LEU A 1 109 ? 15.173 -7.157 -4.470 1.00 92.19 109 LEU A N 1
ATOM 868 C CA . LEU A 1 109 ? 15.347 -8.144 -3.404 1.00 92.19 109 LEU A CA 1
ATOM 869 C C . LEU A 1 109 ? 15.280 -7.488 -2.019 1.00 92.19 109 LEU A C 1
ATOM 871 O O . LEU A 1 109 ? 14.510 -7.928 -1.166 1.00 92.19 109 LEU A O 1
ATOM 875 N N . PHE A 1 110 ? 16.029 -6.403 -1.804 1.00 91.81 110 PHE A N 1
ATOM 876 C CA . PHE A 1 110 ? 15.978 -5.670 -0.537 1.00 91.81 110 PHE A CA 1
ATOM 877 C C . PHE A 1 110 ? 14.626 -4.993 -0.322 1.00 91.81 110 PHE A C 1
ATOM 879 O O . PHE A 1 110 ? 14.065 -5.070 0.772 1.00 91.81 110 PHE A O 1
ATOM 886 N N . TYR A 1 111 ? 14.091 -4.351 -1.358 1.00 92.50 111 TYR A N 1
ATOM 887 C CA . TYR A 1 111 ? 12.814 -3.658 -1.282 1.00 92.50 111 TYR A CA 1
ATOM 888 C C . TYR A 1 111 ? 11.673 -4.618 -0.920 1.00 92.50 111 TYR A C 1
ATOM 890 O O . TYR A 1 111 ? 10.986 -4.370 0.069 1.00 92.50 111 TYR A O 1
ATOM 898 N N . LEU A 1 112 ? 11.494 -5.726 -1.647 1.00 91.50 112 LEU A N 1
ATOM 899 C CA . LEU A 1 112 ? 10.420 -6.698 -1.399 1.00 91.50 112 LEU A CA 1
ATOM 900 C C . LEU A 1 112 ? 10.576 -7.372 -0.033 1.00 91.50 112 LEU A C 1
ATOM 902 O O . LEU A 1 112 ? 9.589 -7.579 0.672 1.00 91.50 112 LEU A O 1
ATOM 906 N N . PHE A 1 113 ? 11.814 -7.659 0.383 1.00 91.25 113 PHE A N 1
ATOM 907 C CA . PHE A 1 113 ? 12.069 -8.247 1.693 1.00 91.25 113 PHE A CA 1
ATOM 908 C C . PHE A 1 113 ? 11.627 -7.318 2.829 1.00 91.25 113 PHE A C 1
ATOM 910 O O . PHE A 1 113 ? 10.858 -7.728 3.696 1.00 91.25 113 PHE A O 1
ATOM 917 N N . PHE A 1 114 ? 12.067 -6.056 2.828 1.00 90.06 114 PHE A N 1
ATOM 918 C CA . PHE A 1 114 ? 11.739 -5.131 3.915 1.00 90.06 114 PHE A CA 1
ATOM 919 C C . PHE A 1 114 ? 10.302 -4.602 3.846 1.00 90.06 114 PHE A C 1
ATOM 921 O O . PHE A 1 114 ? 9.655 -4.493 4.890 1.00 90.06 114 PHE A O 1
ATOM 928 N N . SER A 1 115 ? 9.788 -4.296 2.651 1.00 88.44 115 SER A N 1
ATOM 929 C CA . SER A 1 115 ? 8.410 -3.813 2.477 1.00 88.44 115 SER A CA 1
ATOM 930 C C . SER A 1 115 ? 7.374 -4.883 2.827 1.00 88.44 115 SER A C 1
ATOM 932 O O . SER A 1 115 ? 6.373 -4.562 3.460 1.00 88.44 115 SER A O 1
ATOM 934 N N . GLY A 1 116 ? 7.640 -6.156 2.516 1.00 88.56 116 GLY A N 1
ATOM 935 C CA . GLY A 1 116 ? 6.748 -7.266 2.846 1.00 88.56 116 GLY A CA 1
ATOM 936 C C . GLY A 1 116 ? 6.870 -7.748 4.294 1.00 88.56 116 GLY A C 1
ATOM 937 O O . GLY A 1 116 ? 5.861 -7.912 4.980 1.00 88.56 116 GLY A O 1
ATOM 938 N N . LEU A 1 117 ? 8.089 -7.969 4.798 1.00 89.38 117 LEU A N 1
ATOM 939 C CA . LEU A 1 117 ? 8.291 -8.639 6.090 1.00 89.38 117 LEU A CA 1
ATOM 940 C C . LEU A 1 117 ? 7.896 -7.763 7.282 1.00 89.38 117 LEU A C 1
ATOM 942 O O . LEU A 1 117 ? 7.265 -8.249 8.221 1.00 89.38 117 LEU A O 1
ATOM 946 N N . ILE A 1 118 ? 8.246 -6.474 7.260 1.00 90.56 118 ILE A N 1
ATOM 947 C CA . ILE A 1 118 ? 8.041 -5.583 8.411 1.00 90.56 118 ILE A CA 1
ATOM 948 C C . ILE A 1 118 ? 6.549 -5.432 8.756 1.00 90.56 118 ILE A C 1
ATOM 950 O O . ILE A 1 118 ? 6.195 -5.672 9.915 1.00 90.56 118 ILE A O 1
ATOM 954 N N . PRO A 1 119 ? 5.645 -5.073 7.822 1.00 88.06 119 PRO A N 1
ATOM 955 C CA . PRO A 1 119 ? 4.243 -4.884 8.178 1.00 88.06 119 PRO A CA 1
ATOM 956 C C . PRO A 1 119 ? 3.530 -6.215 8.455 1.00 88.06 119 PRO A C 1
ATOM 958 O O . PRO A 1 119 ? 2.599 -6.238 9.260 1.00 88.06 119 PRO A O 1
ATOM 961 N N . LEU A 1 120 ? 4.010 -7.336 7.901 1.00 89.38 120 LEU A N 1
ATOM 962 C CA . LEU A 1 120 ? 3.489 -8.669 8.209 1.00 89.38 120 LEU A CA 1
ATOM 963 C C . LEU A 1 120 ? 3.802 -9.082 9.654 1.00 89.38 120 LEU A C 1
ATOM 965 O O . LEU A 1 120 ? 2.918 -9.549 10.373 1.00 89.38 120 LEU A O 1
ATOM 969 N N . VAL A 1 121 ? 5.032 -8.838 10.111 1.00 90.31 121 VAL A N 1
ATOM 970 C CA . VAL A 1 121 ? 5.423 -9.044 11.513 1.00 90.31 121 VAL A CA 1
ATOM 971 C C . VAL A 1 121 ? 4.592 -8.151 12.440 1.00 90.31 121 VAL A C 1
ATOM 973 O O . VAL A 1 121 ? 4.074 -8.634 13.447 1.00 90.31 121 VAL A O 1
ATOM 976 N N . MET A 1 122 ? 4.390 -6.878 12.081 1.00 86.94 122 MET A N 1
ATOM 977 C CA . MET A 1 122 ? 3.533 -5.961 12.848 1.00 86.94 122 MET A CA 1
ATOM 978 C C . MET A 1 122 ? 2.082 -6.454 12.925 1.00 86.94 122 MET A C 1
ATOM 980 O O . MET A 1 122 ? 1.489 -6.445 14.003 1.00 86.94 122 MET A O 1
ATOM 984 N N . CYS A 1 123 ? 1.524 -6.940 11.813 1.00 88.00 123 CYS A N 1
ATOM 985 C CA . CYS A 1 123 ? 0.189 -7.533 11.772 1.00 88.00 123 CYS A CA 1
ATOM 986 C C . CYS A 1 123 ? 0.090 -8.742 12.717 1.00 88.00 123 CYS A C 1
ATOM 988 O O . CYS A 1 123 ? -0.828 -8.821 13.533 1.00 88.00 123 CYS A O 1
ATOM 990 N N . GLY A 1 124 ? 1.087 -9.633 12.692 1.00 87.38 124 GLY A N 1
ATOM 991 C CA . GLY A 1 124 ? 1.169 -10.772 13.607 1.00 87.38 124 GLY A CA 1
ATOM 992 C C . GLY A 1 124 ? 1.195 -10.356 15.081 1.00 87.38 124 GLY A C 1
ATOM 993 O O . GLY A 1 124 ? 0.433 -10.892 15.885 1.00 87.38 124 GLY A O 1
ATOM 994 N N . PHE A 1 125 ? 2.007 -9.358 15.443 1.00 87.00 125 PHE A N 1
ATOM 995 C CA . PHE A 1 125 ? 2.083 -8.859 16.821 1.00 87.00 125 PHE A CA 1
ATOM 996 C C . PHE A 1 125 ? 0.762 -8.275 17.333 1.00 87.00 125 PHE A C 1
ATOM 998 O O . PHE A 1 125 ? 0.434 -8.459 18.509 1.00 87.00 125 PHE A O 1
ATOM 1005 N N . LEU A 1 126 ? -0.006 -7.607 16.468 1.00 82.38 126 LEU A N 1
ATOM 1006 C CA . LEU A 1 126 ? -1.320 -7.069 16.825 1.00 82.38 126 LEU A CA 1
ATOM 1007 C C . LEU A 1 126 ? -2.371 -8.167 17.037 1.00 82.38 126 LEU A C 1
ATOM 1009 O O . LEU A 1 126 ? -3.239 -8.020 17.895 1.00 82.38 126 LEU A O 1
ATOM 1013 N N . LEU A 1 127 ? -2.283 -9.272 16.293 1.00 82.12 127 LEU A N 1
ATOM 1014 C CA . LEU A 1 127 ? -3.249 -10.373 16.359 1.00 82.12 127 LEU A CA 1
ATOM 1015 C C . LEU A 1 127 ? -3.077 -11.277 17.588 1.00 82.12 127 LEU A C 1
ATOM 1017 O O . LEU A 1 127 ? -4.051 -11.858 18.071 1.00 82.12 127 LEU A O 1
ATOM 1021 N N . ILE A 1 128 ? -1.858 -11.414 18.115 1.00 82.50 128 ILE A N 1
ATOM 1022 C CA . ILE A 1 128 ? -1.579 -12.306 19.250 1.00 82.50 128 ILE A CA 1
ATOM 1023 C C . ILE A 1 128 ? -2.355 -11.844 20.487 1.00 82.50 128 ILE A C 1
ATOM 1025 O O . ILE A 1 128 ? -2.094 -10.762 20.995 1.00 82.50 128 ILE A O 1
ATOM 1029 N N . ARG A 1 129 ? -3.220 -12.689 21.063 1.00 66.75 129 ARG A N 1
ATOM 1030 C CA . ARG A 1 129 ? -3.970 -12.406 22.311 1.00 66.75 129 ARG A CA 1
ATOM 1031 C C . ARG A 1 129 ? -4.778 -11.099 22.242 1.00 66.75 129 ARG A C 1
ATOM 1033 O O . ARG A 1 129 ? -4.670 -10.276 23.148 1.00 66.75 129 ARG A O 1
ATOM 1040 N N . ASN A 1 130 ? -5.528 -10.887 21.158 1.00 69.94 130 ASN A N 1
ATOM 1041 C CA . ASN A 1 130 ? -6.491 -9.791 21.110 1.00 69.94 130 ASN A CA 1
ATOM 1042 C C . ASN A 1 130 ? -7.822 -10.214 21.754 1.00 69.94 130 ASN A C 1
ATOM 1044 O O . ASN A 1 130 ? -8.449 -11.178 21.312 1.00 69.94 130 ASN A O 1
ATOM 1048 N N . GLU A 1 131 ? -8.244 -9.500 22.794 1.00 67.12 131 GLU A N 1
ATOM 1049 C CA . GLU A 1 131 ? -9.526 -9.708 23.467 1.00 67.12 131 GLU A CA 1
ATOM 1050 C C . GLU A 1 131 ? -10.569 -8.806 22.805 1.00 67.12 131 GLU A C 1
ATOM 1052 O O . GLU A 1 131 ? -10.636 -7.603 23.048 1.00 67.12 131 GLU A O 1
ATOM 1057 N N . GLN A 1 132 ? -11.368 -9.382 21.908 1.00 60.94 132 GLN A N 1
ATOM 1058 C CA . GLN A 1 132 ? -12.371 -8.618 21.175 1.00 60.94 132 GLN A CA 1
ATOM 1059 C C . GLN A 1 132 ? -13.585 -8.329 22.051 1.00 60.94 132 GLN A C 1
ATOM 1061 O O . GLN A 1 132 ? -14.522 -9.122 22.124 1.00 60.94 132 GLN A O 1
ATOM 1066 N N . VAL A 1 133 ? -13.579 -7.160 22.682 1.00 61.31 133 VAL A N 1
ATOM 1067 C CA . VAL A 1 133 ? -14.771 -6.584 23.306 1.00 61.31 133 VAL A CA 1
ATOM 1068 C C . VAL A 1 133 ? -15.424 -5.643 22.296 1.00 61.31 133 VAL A C 1
ATOM 1070 O O . VAL A 1 133 ? -14.793 -4.707 21.810 1.00 61.31 133 VAL A O 1
ATOM 1073 N N . GLU A 1 134 ? -16.672 -5.917 21.917 1.00 61.03 134 GLU A N 1
ATOM 1074 C CA . GLU A 1 134 ? -17.416 -5.093 20.958 1.00 61.03 134 GLU A CA 1
ATOM 1075 C C . GLU A 1 134 ? -18.020 -3.879 21.678 1.00 61.03 134 GLU A C 1
ATOM 1077 O O . GLU A 1 134 ? -19.124 -3.936 22.216 1.00 61.03 134 GLU A O 1
ATOM 1082 N N . THR A 1 135 ? -17.294 -2.762 21.698 1.00 59.88 135 THR A N 1
ATOM 1083 C CA . THR A 1 135 ? -17.821 -1.463 22.143 1.00 59.88 135 THR A CA 1
ATOM 1084 C C . THR A 1 135 ? -17.479 -0.398 21.109 1.00 59.88 135 THR A C 1
ATOM 1086 O O . THR A 1 135 ? -16.425 0.234 21.183 1.00 59.88 135 THR A O 1
ATOM 1089 N N . CYS A 1 136 ? -18.359 -0.198 20.126 1.00 60.31 136 CYS A N 1
ATOM 1090 C CA . CYS A 1 136 ? -18.228 0.892 19.159 1.00 60.31 136 CYS A CA 1
ATOM 1091 C C . CYS A 1 136 ? -19.239 1.998 19.471 1.00 60.31 136 CYS A C 1
ATOM 1093 O O . CYS A 1 136 ? -20.447 1.767 19.489 1.00 60.31 136 CYS A O 1
ATOM 1095 N N . GLY A 1 137 ? -18.742 3.215 19.700 1.00 64.00 137 GLY A N 1
ATOM 1096 C CA . GLY A 1 137 ? -19.584 4.407 19.797 1.00 64.00 137 GLY A CA 1
ATOM 1097 C C . GLY A 1 137 ? -20.087 4.857 18.422 1.00 64.00 137 GLY A C 1
ATOM 1098 O O . GLY A 1 137 ? -19.391 4.706 17.418 1.00 64.00 137 GLY A O 1
ATOM 1099 N N . TYR A 1 138 ? -21.276 5.466 18.376 1.00 64.81 138 TYR A N 1
ATOM 1100 C CA . TYR A 1 138 ? -21.885 5.962 17.132 1.00 64.81 138 TYR A CA 1
ATOM 1101 C C . TYR A 1 138 ? -21.024 6.999 16.384 1.00 64.81 138 TYR A C 1
ATOM 1103 O O . TYR A 1 138 ? -21.123 7.124 15.165 1.00 64.81 138 TYR A O 1
ATOM 1111 N N . SER A 1 139 ? -20.131 7.703 17.085 1.00 67.94 139 SER A N 1
ATOM 1112 C CA . SER A 1 139 ? -19.195 8.673 16.502 1.00 67.94 139 SER A CA 1
ATOM 1113 C C . SER A 1 139 ? -18.166 8.050 15.549 1.00 67.94 139 SER A C 1
ATOM 1115 O O . SER A 1 139 ? -17.675 8.736 14.657 1.00 67.94 139 SER A O 1
ATOM 1117 N N . PHE A 1 140 ? -17.859 6.756 15.686 1.00 73.12 140 PHE A N 1
ATOM 1118 C CA . PHE A 1 140 ? -16.818 6.092 14.892 1.00 73.12 140 PHE A CA 1
ATOM 1119 C C . PHE A 1 140 ? -17.299 5.598 13.519 1.00 73.12 140 PHE A C 1
ATOM 1121 O O . PHE A 1 140 ? -16.475 5.283 12.662 1.00 73.12 140 PHE A O 1
ATOM 1128 N N . TYR A 1 141 ? -18.612 5.575 13.259 1.00 76.62 141 TYR A N 1
ATOM 1129 C CA . TYR A 1 141 ? -19.164 5.030 12.011 1.00 76.62 141 TYR A CA 1
ATOM 1130 C C . TYR A 1 141 ? -18.723 5.796 10.759 1.00 76.62 141 TYR A C 1
ATOM 1132 O O . TYR A 1 141 ? -18.407 5.176 9.746 1.00 76.62 141 TYR A O 1
ATOM 1140 N N . GLY A 1 142 ? -18.656 7.131 10.817 1.00 81.44 142 GLY A N 1
ATOM 1141 C CA . GLY A 1 142 ? -18.209 7.935 9.672 1.00 81.44 142 GLY A CA 1
ATOM 1142 C C . GLY A 1 142 ? -16.765 7.620 9.274 1.00 81.44 142 GLY A C 1
ATOM 1143 O O . GLY A 1 142 ? -16.457 7.458 8.093 1.00 81.44 142 GLY A O 1
ATOM 1144 N N . PHE A 1 143 ? -15.896 7.452 10.271 1.00 81.81 143 PHE A N 1
ATOM 1145 C CA . PHE A 1 143 ? -14.487 7.141 10.057 1.00 81.81 143 PHE A CA 1
ATOM 1146 C C . PHE A 1 143 ? -14.281 5.705 9.553 1.00 81.81 143 PHE A C 1
ATOM 1148 O O . PHE A 1 143 ? -13.500 5.470 8.631 1.00 81.81 143 PHE A O 1
ATOM 1155 N N . LEU A 1 144 ? -15.033 4.744 10.097 1.00 83.31 144 LEU A N 1
ATOM 1156 C CA . LEU A 1 144 ? -15.020 3.356 9.629 1.00 83.31 144 LEU A CA 1
ATOM 1157 C C . LEU A 1 144 ? -15.495 3.233 8.177 1.00 83.31 144 LEU A C 1
ATOM 1159 O O . LEU A 1 144 ? -14.888 2.494 7.405 1.00 83.31 144 LEU A O 1
ATOM 1163 N N . ASN A 1 145 ? -16.514 3.998 7.776 1.00 86.38 145 ASN A N 1
ATOM 1164 C CA . ASN A 1 145 ? -16.966 4.037 6.385 1.00 86.38 145 ASN A CA 1
ATOM 1165 C C . ASN A 1 145 ? -15.872 4.563 5.450 1.00 86.38 145 ASN A C 1
ATOM 1167 O O . ASN A 1 145 ? -15.635 3.966 4.403 1.00 86.38 145 ASN A O 1
ATOM 1171 N N . PHE A 1 146 ? -15.172 5.637 5.829 1.00 89.44 146 PHE A N 1
ATOM 1172 C CA . PHE A 1 146 ? -14.036 6.149 5.057 1.00 89.44 146 PHE A CA 1
ATOM 1173 C C . PHE A 1 146 ? -12.953 5.076 4.853 1.00 89.44 146 PHE A C 1
ATOM 1175 O O . PHE A 1 146 ? -12.533 4.832 3.721 1.00 89.44 146 PHE A O 1
ATOM 1182 N N . LEU A 1 147 ? -12.554 4.384 5.926 1.00 89.56 147 LEU A N 1
ATOM 1183 C CA . LEU A 1 147 ? -11.573 3.297 5.849 1.00 89.56 147 LEU A CA 1
ATOM 1184 C C . LEU A 1 147 ? -12.061 2.143 4.967 1.00 89.56 147 LEU A C 1
ATOM 1186 O O . LEU A 1 147 ? -11.292 1.606 4.173 1.00 89.56 147 LEU A O 1
ATOM 1190 N N . PHE A 1 148 ? -13.340 1.785 5.067 1.00 90.25 148 PHE A N 1
ATOM 1191 C CA . PHE A 1 148 ? -13.932 0.737 4.245 1.00 90.25 148 PHE A CA 1
ATOM 1192 C C . PHE A 1 148 ? -13.903 1.087 2.753 1.00 90.25 148 PHE A C 1
ATOM 1194 O O . PHE A 1 148 ? -13.466 0.269 1.946 1.00 90.25 148 PHE A O 1
ATOM 1201 N N . TYR A 1 149 ? -14.291 2.307 2.372 1.00 90.62 149 TYR A N 1
ATOM 1202 C CA . TYR A 1 149 ? -14.224 2.739 0.973 1.00 90.62 149 TYR A CA 1
ATOM 1203 C C . TYR A 1 149 ? -12.797 2.685 0.431 1.00 90.62 149 TYR A C 1
ATOM 1205 O O . TYR A 1 149 ? -12.565 2.148 -0.650 1.00 90.62 149 TYR A O 1
ATOM 1213 N N . MET A 1 150 ? -11.831 3.184 1.196 1.00 89.44 150 MET A N 1
ATOM 1214 C CA . MET A 1 150 ? -10.428 3.153 0.794 1.00 89.44 150 MET A CA 1
ATOM 1215 C C . MET A 1 150 ? -9.908 1.708 0.638 1.00 89.44 150 MET A C 1
ATOM 1217 O O . MET A 1 150 ? -9.170 1.422 -0.304 1.00 89.44 150 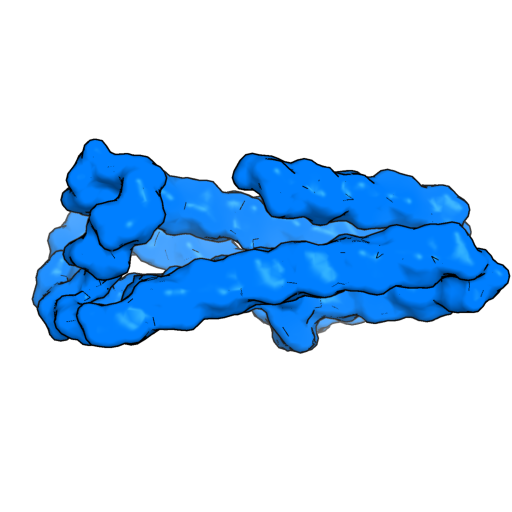MET A O 1
ATOM 1221 N N . LEU A 1 151 ? -10.349 0.772 1.490 1.00 90.56 151 LEU A N 1
ATOM 1222 C CA . LEU A 1 151 ? -10.025 -0.655 1.372 1.00 90.56 151 LEU A CA 1
ATOM 1223 C C . LEU A 1 151 ? -10.592 -1.256 0.088 1.00 90.56 151 LEU A C 1
ATOM 1225 O O . LEU A 1 151 ? -9.875 -1.951 -0.629 1.00 90.56 151 LEU A O 1
ATOM 1229 N N . VAL A 1 152 ? -11.857 -0.968 -0.224 1.00 89.75 152 VAL A N 1
ATOM 1230 C CA . VAL A 1 152 ? -12.491 -1.444 -1.458 1.00 89.75 152 VAL A CA 1
ATOM 1231 C C . VAL A 1 152 ? -11.674 -1.001 -2.669 1.00 89.75 152 VAL A C 1
ATOM 1233 O O . VAL A 1 152 ? -11.337 -1.835 -3.503 1.00 89.75 152 VAL A O 1
ATOM 1236 N N . TRP A 1 153 ? -11.266 0.267 -2.732 1.00 88.44 153 TRP A N 1
ATOM 1237 C CA . TRP A 1 153 ? -10.447 0.765 -3.838 1.00 88.44 153 TRP A CA 1
ATOM 1238 C C . TRP A 1 153 ? -9.068 0.098 -3.923 1.00 88.44 153 TRP A C 1
ATOM 1240 O O . TRP A 1 153 ? -8.641 -0.241 -5.023 1.00 88.44 153 TRP A O 1
ATOM 1250 N N . CYS A 1 154 ? -8.393 -0.167 -2.800 1.00 88.19 154 CYS A N 1
ATOM 1251 C CA . CYS A 1 154 ? -7.084 -0.836 -2.802 1.00 88.19 154 CYS A CA 1
ATOM 1252 C C . CYS A 1 154 ? -7.102 -2.266 -3.365 1.00 88.19 154 CYS A C 1
ATOM 1254 O O . CYS A 1 154 ? -6.123 -2.681 -3.99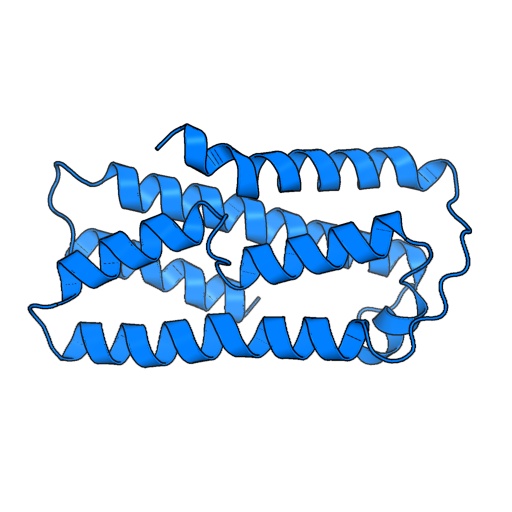1 1.00 88.19 154 CYS A O 1
ATOM 1256 N N . TYR A 1 155 ? -8.175 -3.023 -3.121 1.00 88.12 155 TYR A N 1
ATOM 1257 C CA . TYR A 1 155 ? -8.280 -4.430 -3.526 1.00 88.12 155 TYR A CA 1
ATOM 1258 C C . TYR A 1 155 ? -9.040 -4.603 -4.847 1.00 88.12 155 TYR A C 1
ATOM 1260 O O . TYR A 1 155 ? -8.586 -5.321 -5.732 1.00 88.12 155 TYR A O 1
ATOM 1268 N N . PHE A 1 156 ? -10.172 -3.917 -5.029 1.00 86.94 156 PHE A N 1
ATOM 1269 C CA . PHE A 1 156 ? -10.969 -4.025 -6.256 1.00 86.94 156 PHE A CA 1
ATOM 1270 C C . PHE A 1 156 ? -10.434 -3.173 -7.405 1.00 86.94 156 PHE A C 1
ATOM 1272 O O . PHE A 1 156 ? -10.782 -3.438 -8.553 1.00 86.94 156 PHE A O 1
ATOM 1279 N N . GLY A 1 157 ? -9.561 -2.195 -7.147 1.00 79.81 157 GLY A N 1
ATOM 1280 C CA . GLY A 1 157 ? -8.959 -1.407 -8.222 1.00 79.81 157 GLY A CA 1
ATOM 1281 C C . GLY A 1 157 ? -8.125 -2.241 -9.202 1.00 79.81 157 GLY A C 1
ATOM 1282 O O . GLY A 1 157 ? -7.911 -1.808 -10.326 1.00 79.81 157 GLY A O 1
ATOM 1283 N N . VAL A 1 158 ? -7.729 -3.464 -8.820 1.00 79.00 158 VAL A N 1
ATOM 1284 C CA . VAL A 1 158 ? -7.077 -4.433 -9.716 1.00 79.00 158 VAL A CA 1
ATOM 1285 C C . VAL A 1 158 ? -7.954 -4.769 -10.922 1.00 79.00 158 VAL A C 1
ATOM 1287 O O . VAL A 1 158 ? -7.426 -4.949 -12.007 1.00 79.00 158 VAL A O 1
ATOM 1290 N N . PHE A 1 159 ? -9.282 -4.813 -10.776 1.00 80.81 159 PHE A N 1
ATOM 1291 C CA . PHE A 1 159 ? -10.183 -5.133 -11.892 1.00 80.81 159 PHE A CA 1
ATOM 1292 C C . PHE A 1 159 ? -10.215 -4.060 -12.992 1.00 80.81 159 PHE A C 1
ATOM 1294 O O . PHE A 1 159 ? -10.799 -4.297 -14.045 1.00 80.81 159 PHE A O 1
ATOM 1301 N N . PHE A 1 160 ? -9.625 -2.887 -12.747 1.00 71.25 160 PHE A N 1
ATOM 1302 C CA . PHE A 1 160 ? -9.482 -1.821 -13.739 1.00 71.25 160 PHE A CA 1
ATOM 1303 C C . PHE A 1 160 ? -8.134 -1.853 -14.485 1.00 71.25 160 PHE A C 1
ATOM 1305 O O . PHE A 1 160 ? -7.918 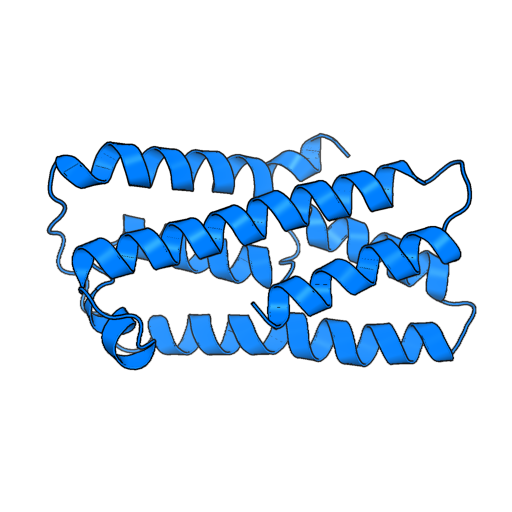-0.993 -15.339 1.00 71.25 160 PHE A O 1
ATOM 1312 N N . MET A 1 161 ? -7.242 -2.799 -14.160 1.00 68.81 161 MET A N 1
ATOM 1313 C CA . MET A 1 161 ? -6.034 -3.119 -14.940 1.00 68.81 161 MET A CA 1
ATOM 1314 C C . MET A 1 161 ? -6.351 -4.092 -16.069 1.00 68.81 161 MET A C 1
ATOM 1316 O O . MET A 1 161 ? -5.788 -3.890 -17.166 1.00 68.81 161 MET A O 1
#

Foldseek 3Di:
DVLLVLLVVLLVLVVVLDDPVVNVLSVLLVVLSVLLVVLVVLLCVVLCVQQVDNDLVSSLQSQAADLSLVLLLLSLCSQLLPVLFSNVVSLVVSVVSCVVDVVVVVSSVVSNCCSNPVSVVSNVVSPPPRDHHHDDDPVCVVSSVVSVVSSCCGRVVNVVD

Radius of gyration: 17.04 Å; chains: 1; bounding box: 44×22×47 Å

Seconda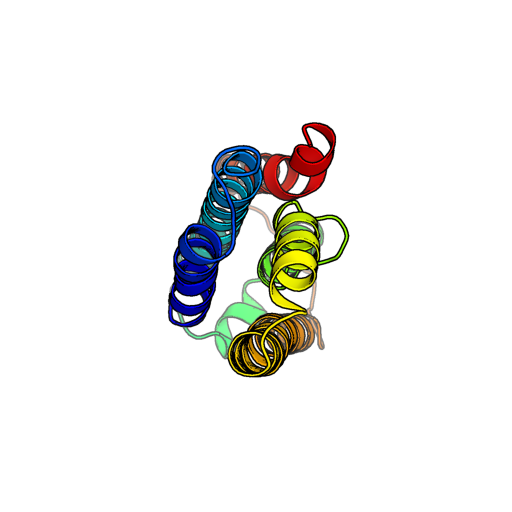ry structure (DSSP, 8-state):
-HHHHHHHHHHHHHHHH--GGGHHHHHHHHHHHHHHHHHHHHHHHHHHHHHS---HHHHGGG--SHHHHHHHHHHHHHHTT-TTSHHHHHHHHHHHHHTT-HHHHHHHHHHHHHHHHHHHHHHHHHHTT--------GGGHHHHHHHHHHHHHHHHGGGG-

Organism: Mesocestoides corti (NCBI:txid53468)